Protein AF-A0A0A0HZN2-F1 (afdb_monomer_lite)

Structure (mmCIF, N/CA/C/O backbone):
data_AF-A0A0A0HZN2-F1
#
_entry.id   AF-A0A0A0HZN2-F1
#
loop_
_atom_site.group_PDB
_atom_site.id
_atom_site.type_symbol
_atom_site.label_atom_id
_atom_site.label_alt_id
_atom_site.label_comp_id
_atom_site.label_asym_id
_atom_site.label_entity_id
_atom_site.label_seq_id
_atom_site.pdbx_PDB_ins_code
_atom_site.Cartn_x
_atom_site.Cartn_y
_atom_site.Cartn_z
_atom_site.occupancy
_atom_site.B_iso_or_equiv
_atom_site.auth_seq_id
_atom_site.auth_comp_id
_atom_site.auth_asym_id
_atom_site.auth_atom_id
_atom_site.pdbx_PDB_model_num
ATOM 1 N N . MET A 1 1 ? 12.497 -2.246 -19.141 1.00 81.88 1 MET A N 1
ATOM 2 C CA . MET A 1 1 ? 11.223 -2.958 -18.902 1.00 81.88 1 MET A CA 1
ATOM 3 C C . MET A 1 1 ? 10.503 -2.222 -17.796 1.00 81.88 1 MET A C 1
ATOM 5 O O . MET A 1 1 ? 11.145 -1.885 -16.810 1.00 81.88 1 MET A O 1
ATOM 9 N N . SER A 1 2 ? 9.229 -1.934 -18.008 1.00 91.12 2 SER A N 1
ATOM 10 C CA . SER A 1 2 ? 8.431 -1.014 -17.202 1.00 91.12 2 SER A CA 1
ATOM 11 C C . SER A 1 2 ? 7.504 -1.772 -16.257 1.00 91.12 2 SER A C 1
ATOM 13 O O . SER A 1 2 ? 7.080 -2.883 -16.586 1.00 91.12 2 SER A O 1
ATOM 15 N N . TYR A 1 3 ? 7.179 -1.194 -15.102 1.00 94.88 3 TYR A N 1
ATOM 16 C CA . TYR A 1 3 ? 6.353 -1.843 -14.086 1.00 94.88 3 TYR A CA 1
ATOM 17 C C . TYR A 1 3 ? 5.247 -0.930 -13.570 1.00 94.88 3 TYR A C 1
ATOM 19 O O . TYR A 1 3 ? 5.405 0.292 -13.523 1.00 94.88 3 TYR A O 1
ATOM 27 N N . SER A 1 4 ? 4.152 -1.547 -13.145 1.00 94.56 4 SER A N 1
ATOM 28 C CA . SER A 1 4 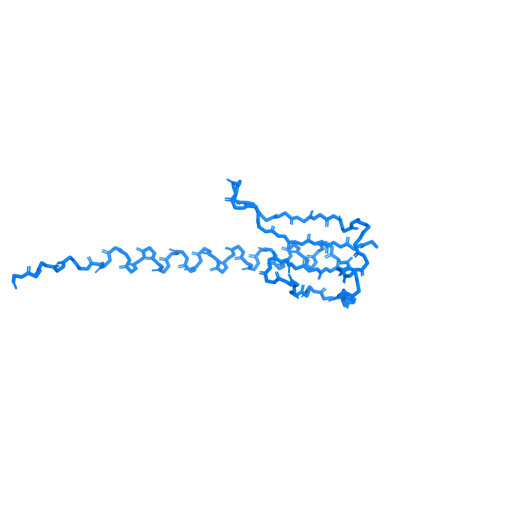? 3.029 -0.906 -12.473 1.00 94.56 4 SER A CA 1
ATOM 29 C C . SER A 1 4 ? 2.814 -1.521 -11.093 1.00 94.56 4 SER A C 1
ATOM 31 O O . SER A 1 4 ? 3.117 -2.691 -10.872 1.00 94.56 4 SER A O 1
ATOM 33 N N . LEU A 1 5 ? 2.312 -0.718 -10.163 1.00 95.44 5 LEU A N 1
ATOM 34 C CA . LEU A 1 5 ? 1.850 -1.098 -8.835 1.00 95.44 5 LEU A CA 1
ATOM 35 C C . LEU A 1 5 ? 0.381 -0.704 -8.718 1.00 95.44 5 LEU A C 1
ATOM 37 O O . LEU A 1 5 ? 0.044 0.446 -8.993 1.00 95.44 5 LEU A O 1
ATOM 41 N N . TYR A 1 6 ? -0.470 -1.622 -8.278 1.00 94.50 6 TYR A N 1
ATOM 42 C CA . TYR A 1 6 ? -1.887 -1.356 -8.027 1.00 94.50 6 TYR A CA 1
ATOM 43 C C . TYR A 1 6 ? -2.418 -2.215 -6.888 1.00 94.50 6 TYR A C 1
ATOM 45 O O . TYR A 1 6 ? -1.793 -3.191 -6.471 1.00 94.50 6 TYR A O 1
ATOM 53 N N . PHE A 1 7 ? -3.591 -1.841 -6.386 1.00 94.69 7 PHE A N 1
ATOM 54 C CA . PHE A 1 7 ? -4.259 -2.555 -5.309 1.00 94.69 7 PHE A CA 1
ATOM 55 C C . PHE A 1 7 ? -5.369 -3.465 -5.833 1.00 94.69 7 PHE A C 1
ATOM 57 O O . PHE A 1 7 ? -6.358 -3.005 -6.410 1.00 94.69 7 PHE A O 1
ATOM 64 N N . ASN A 1 8 ? -5.237 -4.763 -5.579 1.00 93.25 8 ASN A N 1
ATOM 65 C CA . ASN A 1 8 ? -6.292 -5.738 -5.796 1.00 93.25 8 ASN A CA 1
ATOM 66 C C . ASN A 1 8 ? -7.247 -5.724 -4.596 1.00 93.25 8 ASN A C 1
ATOM 68 O O . ASN A 1 8 ? -6.986 -6.319 -3.551 1.00 93.25 8 ASN A O 1
ATOM 72 N N . LYS A 1 9 ? -8.392 -5.052 -4.758 1.00 88.69 9 LYS A N 1
ATOM 73 C CA . LYS A 1 9 ? -9.401 -4.897 -3.695 1.00 88.69 9 LYS A CA 1
ATOM 74 C C . LYS A 1 9 ? -10.007 -6.219 -3.217 1.00 88.69 9 LYS A C 1
ATOM 76 O O . LYS A 1 9 ? -10.441 -6.278 -2.066 1.00 88.69 9 LYS A O 1
ATOM 81 N N . LYS A 1 10 ? -10.077 -7.232 -4.090 1.00 91.31 10 LYS A N 1
ATOM 82 C CA . LYS A 1 10 ? -10.707 -8.528 -3.797 1.00 91.31 10 LYS A CA 1
ATOM 83 C C . LYS A 1 10 ? -9.831 -9.360 -2.866 1.00 91.31 10 LYS A C 1
ATOM 85 O O . LYS A 1 10 ? -10.337 -9.901 -1.892 1.00 91.31 10 LYS A O 1
ATOM 90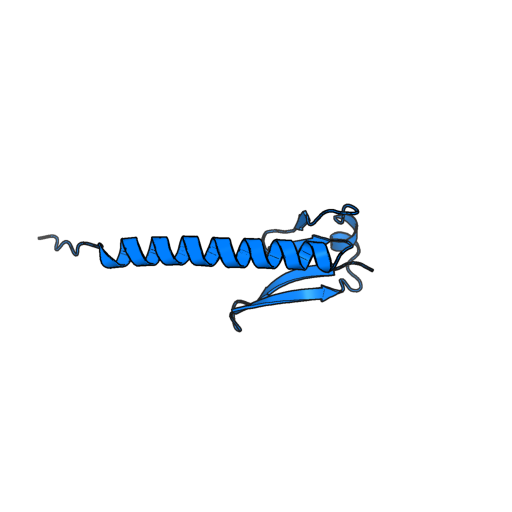 N N . GLU A 1 11 ? -8.538 -9.419 -3.163 1.00 93.44 11 GLU A N 1
ATOM 91 C CA . GLU A 1 11 ? -7.564 -10.222 -2.408 1.00 93.44 11 GLU A CA 1
ATOM 92 C C . GLU A 1 11 ? -6.825 -9.410 -1.338 1.00 93.44 11 GLU A C 1
ATOM 94 O O . GLU A 1 11 ? -6.170 -9.983 -0.479 1.00 93.44 11 GLU A O 1
ATOM 99 N N . LYS A 1 12 ? -7.003 -8.080 -1.333 1.00 89.81 12 LYS A N 1
ATOM 100 C CA . LYS A 1 12 ? -6.350 -7.130 -0.418 1.00 89.81 12 LYS A CA 1
ATOM 101 C C . LYS A 1 12 ? -4.828 -7.122 -0.566 1.00 89.81 12 LYS A C 1
ATOM 103 O O . LYS A 1 12 ? -4.097 -7.016 0.414 1.00 89.81 12 LYS A O 1
ATOM 108 N N . GLU A 1 13 ? -4.358 -7.148 -1.810 1.00 94.00 13 GLU A N 1
ATOM 109 C CA . GLU A 1 13 ? -2.933 -7.225 -2.135 1.00 94.00 13 GLU A CA 1
ATOM 110 C C . GLU A 1 13 ? -2.459 -6.035 -2.971 1.00 94.00 13 GLU A C 1
ATOM 112 O O . GLU A 1 13 ? -3.167 -5.537 -3.848 1.00 94.00 13 GLU A O 1
ATOM 117 N N . LEU A 1 14 ? -1.224 -5.602 -2.721 1.00 94.12 14 LEU A N 1
ATOM 118 C CA . LEU A 1 14 ? -0.500 -4.672 -3.580 1.00 94.12 14 LEU A CA 1
ATOM 119 C C . LEU A 1 14 ? 0.330 -5.470 -4.587 1.00 94.12 14 LEU A C 1
ATOM 121 O O . LEU A 1 14 ? 1.284 -6.156 -4.217 1.00 94.12 14 LEU A O 1
ATOM 125 N N . ILE A 1 15 ? -0.034 -5.371 -5.862 1.00 95.69 15 ILE A N 1
ATOM 126 C CA . ILE A 1 15 ? 0.542 -6.174 -6.940 1.00 95.69 15 ILE A CA 1
ATOM 127 C C . ILE A 1 15 ? 1.482 -5.309 -7.765 1.00 95.69 15 ILE A C 1
ATOM 129 O O . ILE A 1 15 ? 1.114 -4.213 -8.180 1.00 95.69 15 ILE A O 1
ATOM 133 N N . ILE A 1 16 ? 2.686 -5.827 -8.027 1.00 95.69 16 ILE A N 1
ATOM 134 C CA . ILE A 1 16 ? 3.631 -5.240 -8.979 1.00 95.69 16 ILE A CA 1
ATOM 135 C C . ILE A 1 16 ? 3.704 -6.127 -10.214 1.00 95.69 16 ILE A C 1
ATOM 137 O O . ILE A 1 16 ? 4.160 -7.269 -10.128 1.00 95.69 16 ILE A O 1
ATOM 141 N N . GLU A 1 17 ? 3.339 -5.587 -11.369 1.00 94.12 17 GLU A N 1
ATOM 142 C CA . GLU A 1 17 ? 3.365 -6.306 -12.641 1.00 94.12 17 GLU A CA 1
ATOM 143 C C . GLU A 1 17 ? 4.198 -5.568 -13.691 1.00 94.12 17 GLU A C 1
ATOM 145 O O . GLU A 1 17 ? 4.508 -4.385 -13.563 1.00 94.12 17 GLU A O 1
ATOM 150 N N . ALA A 1 18 ? 4.627 -6.294 -14.723 1.00 93.12 18 ALA A N 1
ATOM 151 C CA . ALA A 1 18 ? 5.281 -5.678 -15.869 1.00 93.12 18 ALA A CA 1
ATOM 152 C C . ALA A 1 18 ? 4.224 -5.063 -16.786 1.00 93.12 18 ALA A C 1
ATOM 154 O O . ALA A 1 18 ? 3.262 -5.737 -17.155 1.00 93.12 18 ALA A O 1
ATOM 155 N N . ILE A 1 19 ? 4.446 -3.821 -17.207 1.00 91.19 19 ILE A N 1
ATOM 156 C CA . ILE A 1 19 ? 3.604 -3.166 -18.203 1.00 91.19 19 ILE A CA 1
ATOM 157 C C . ILE A 1 19 ? 3.903 -3.816 -19.555 1.00 91.19 19 ILE A C 1
ATOM 159 O O . ILE A 1 19 ? 5.057 -3.876 -19.985 1.00 91.19 19 ILE A O 1
ATOM 163 N N . LYS A 1 20 ? 2.866 -4.345 -20.209 1.00 89.62 20 LYS A N 1
ATOM 164 C CA . LYS A 1 20 ? 2.960 -4.986 -21.525 1.00 89.62 20 LYS A CA 1
ATOM 165 C C . LYS A 1 20 ? 2.034 -4.273 -22.501 1.00 89.62 20 LYS A C 1
ATOM 167 O O . LYS A 1 20 ? 0.855 -4.116 -22.204 1.00 89.62 20 LYS A O 1
ATOM 172 N N . ASN A 1 21 ? 2.559 -3.899 -23.668 1.00 83.88 21 ASN A N 1
ATOM 173 C CA . ASN A 1 21 ? 1.797 -3.333 -24.788 1.00 83.88 21 ASN A CA 1
ATOM 174 C C . ASN A 1 21 ? 0.907 -2.131 -24.405 1.00 83.88 21 ASN A C 1
ATOM 176 O O . ASN A 1 21 ? -0.203 -1.999 -24.918 1.00 83.88 21 ASN A O 1
ATOM 180 N N . ASN A 1 22 ? 1.378 -1.255 -23.511 1.00 86.00 22 ASN A N 1
ATOM 181 C CA . ASN A 1 22 ? 0.641 -0.055 -23.110 1.00 86.00 22 ASN A CA 1
ATOM 182 C C . ASN A 1 22 ? 1.515 1.202 -23.273 1.00 86.00 22 ASN A C 1
ATOM 184 O O . ASN A 1 22 ? 2.053 1.718 -22.290 1.00 86.00 22 ASN A O 1
ATOM 188 N N . PRO A 1 23 ? 1.641 1.722 -24.509 1.00 85.94 23 PRO A N 1
ATOM 189 C CA . PRO A 1 23 ? 2.533 2.841 -24.807 1.00 85.94 23 PRO A CA 1
ATOM 190 C C . PRO A 1 23 ? 2.151 4.121 -24.053 1.00 85.94 23 PRO A C 1
ATOM 192 O O . PRO A 1 23 ? 3.024 4.900 -23.679 1.00 85.94 23 PRO A O 1
ATOM 195 N N . TYR A 1 24 ? 0.862 4.334 -23.769 1.00 87.44 24 TYR A N 1
ATOM 196 C CA . TYR A 1 24 ? 0.4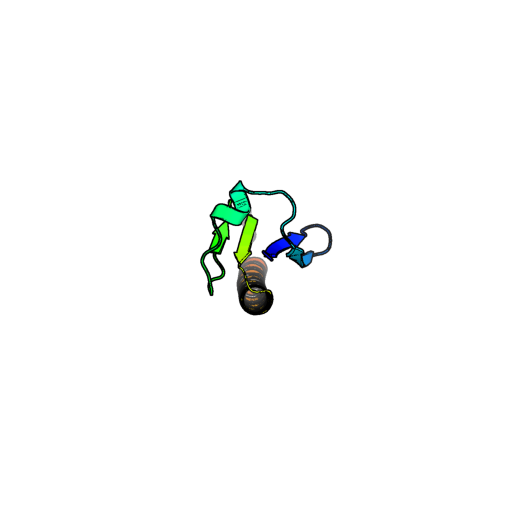06 5.494 -23.000 1.00 87.44 24 TYR A CA 1
ATOM 197 C C . TYR A 1 24 ? 0.895 5.441 -21.555 1.00 87.44 24 TYR A C 1
ATOM 199 O O . TYR A 1 24 ? 1.409 6.436 -21.049 1.00 87.44 24 TYR A O 1
ATOM 207 N N . MET A 1 25 ? 0.775 4.287 -20.902 1.00 87.12 25 MET A N 1
ATOM 208 C CA . MET A 1 25 ? 1.250 4.095 -19.533 1.00 87.12 25 MET A CA 1
ATOM 209 C C . MET A 1 25 ? 2.779 4.153 -19.456 1.00 87.12 25 MET A C 1
ATOM 211 O O . MET A 1 25 ? 3.326 4.802 -18.567 1.00 87.12 25 MET A O 1
ATOM 215 N N . GLU A 1 26 ? 3.472 3.555 -20.428 1.00 87.44 26 GLU A N 1
ATOM 216 C CA . GLU A 1 26 ? 4.935 3.614 -20.512 1.00 87.44 26 GLU A CA 1
ATOM 217 C C . GLU A 1 26 ? 5.447 5.040 -20.740 1.00 87.44 26 GLU A C 1
ATOM 219 O O . GLU A 1 26 ? 6.443 5.431 -20.136 1.00 87.44 26 GLU A O 1
ATOM 224 N N . SER A 1 27 ? 4.728 5.862 -21.517 1.00 88.81 27 SER A N 1
ATOM 225 C CA . SER A 1 27 ? 5.106 7.264 -21.757 1.00 88.81 27 SER A CA 1
ATOM 226 C C . SER A 1 27 ? 5.095 8.144 -20.498 1.00 88.81 27 SER A C 1
ATOM 228 O O . SER A 1 27 ? 5.636 9.248 -20.514 1.00 88.81 27 SER A O 1
ATOM 230 N N . LYS A 1 28 ? 4.468 7.684 -19.406 1.00 89.94 28 LYS A N 1
ATOM 231 C CA . LYS A 1 28 ? 4.393 8.408 -18.126 1.00 89.94 28 LYS A CA 1
ATOM 232 C C . LYS A 1 28 ? 5.512 8.048 -17.153 1.00 89.94 28 LYS A C 1
ATOM 234 O O . LYS A 1 28 ? 5.595 8.644 -16.080 1.00 89.94 28 LYS A O 1
ATOM 239 N N . ILE A 1 29 ? 6.370 7.094 -17.506 1.00 89.69 29 ILE A N 1
ATOM 240 C CA . ILE A 1 29 ? 7.457 6.652 -16.637 1.00 89.69 29 ILE A CA 1
ATOM 241 C C . ILE A 1 29 ? 8.579 7.682 -16.647 1.00 89.69 29 ILE A C 1
ATOM 243 O O . ILE A 1 29 ? 9.087 8.075 -17.695 1.00 89.69 29 ILE A O 1
ATOM 247 N N . ILE A 1 30 ? 8.992 8.080 -15.447 1.00 88.94 30 ILE A N 1
ATOM 248 C CA . ILE A 1 30 ? 10.166 8.917 -15.228 1.00 88.94 30 ILE A CA 1
ATOM 249 C C . ILE A 1 30 ? 11.235 8.034 -14.591 1.00 88.94 30 ILE A C 1
ATOM 251 O O . ILE A 1 30 ? 10.988 7.416 -13.555 1.00 88.94 30 ILE A O 1
ATOM 255 N N . VAL A 1 31 ? 12.414 7.984 -15.215 1.00 89.06 31 VAL A N 1
ATOM 256 C CA . VAL A 1 31 ? 13.548 7.166 -14.762 1.00 89.06 31 VAL A CA 1
ATOM 257 C C . VAL A 1 31 ? 1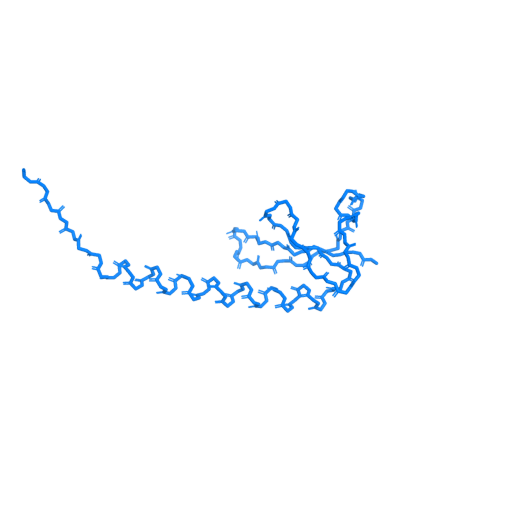3.878 7.471 -13.303 1.00 89.06 31 VAL A C 1
ATOM 259 O O . VAL A 1 31 ? 14.027 8.635 -12.919 1.00 89.06 31 VAL A O 1
ATOM 262 N N . GLY A 1 32 ? 13.990 6.419 -12.491 1.00 89.06 32 GLY A N 1
ATOM 263 C CA . GLY A 1 32 ? 14.353 6.534 -11.081 1.00 89.06 32 GLY A CA 1
ATOM 264 C C . GLY A 1 32 ? 13.245 7.084 -10.179 1.00 89.06 32 GLY A C 1
ATOM 265 O O . GLY A 1 32 ? 13.532 7.472 -9.045 1.00 89.06 32 GLY A O 1
ATOM 266 N N . LYS A 1 33 ? 11.989 7.129 -10.643 1.00 90.81 33 LYS A N 1
ATOM 267 C CA . LYS A 1 33 ? 10.844 7.583 -9.838 1.00 90.81 33 LYS A CA 1
ATOM 268 C C . LYS A 1 33 ? 9.668 6.613 -9.919 1.00 90.81 33 LYS A C 1
ATOM 270 O O . LYS A 1 33 ? 9.448 5.956 -10.935 1.00 90.81 33 LYS A O 1
ATOM 275 N N . ALA A 1 34 ? 8.899 6.552 -8.833 1.00 92.44 34 ALA A N 1
ATOM 276 C CA . ALA A 1 34 ? 7.559 5.977 -8.823 1.00 92.44 34 ALA A CA 1
ATOM 277 C C . ALA A 1 34 ? 6.549 7.116 -9.011 1.00 92.44 34 ALA A C 1
ATOM 279 O O . ALA A 1 34 ? 6.475 8.023 -8.182 1.00 92.44 34 ALA A O 1
ATOM 280 N N . VAL A 1 35 ? 5.808 7.094 -10.117 1.00 92.75 35 VAL A N 1
ATOM 281 C CA . VAL A 1 35 ? 4.895 8.172 -10.523 1.00 92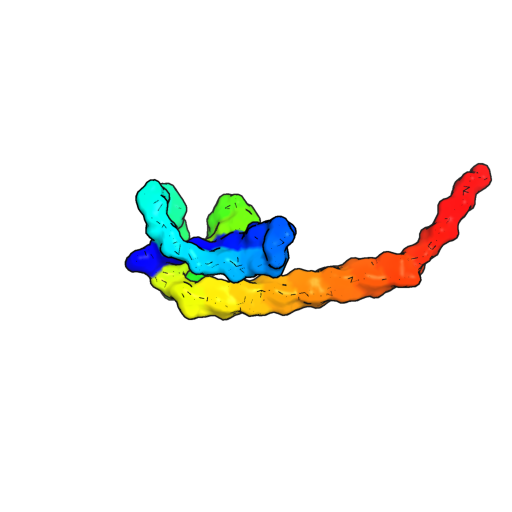.75 35 VAL A CA 1
ATOM 282 C C . VAL A 1 35 ? 3.460 7.681 -10.432 1.00 92.75 35 VAL A C 1
ATOM 284 O O . VAL A 1 35 ? 3.169 6.558 -10.827 1.00 92.75 35 VAL A O 1
ATOM 287 N N . TRP A 1 36 ? 2.563 8.512 -9.914 1.00 91.12 36 TRP A N 1
ATOM 288 C CA . TRP A 1 36 ? 1.141 8.189 -9.850 1.00 91.12 36 TRP A CA 1
ATOM 289 C C . TRP A 1 36 ? 0.483 8.336 -11.232 1.00 91.12 36 TRP A C 1
ATOM 291 O O . TRP A 1 36 ? 0.739 9.303 -11.951 1.00 91.12 36 TRP A O 1
ATOM 301 N N . TYR A 1 37 ? -0.342 7.364 -11.614 1.00 90.31 37 TYR A N 1
ATOM 302 C CA . TYR A 1 37 ? -1.001 7.267 -12.912 1.00 90.31 37 TYR A CA 1
ATOM 303 C C . TYR A 1 37 ? -2.479 6.892 -12.753 1.00 90.31 37 TYR A C 1
ATOM 305 O O . TYR A 1 37 ? -2.813 5.837 -12.209 1.00 90.31 37 TYR A O 1
ATOM 313 N N . ASN A 1 38 ? -3.349 7.739 -13.312 1.00 84.56 38 ASN A N 1
ATOM 314 C CA . ASN A 1 38 ? -4.786 7.502 -13.486 1.00 84.56 38 ASN A CA 1
ATOM 315 C C . ASN A 1 38 ? -5.504 7.041 -12.201 1.00 84.56 38 ASN A C 1
ATOM 317 O O . ASN A 1 38 ? -6.294 6.098 -12.221 1.00 84.56 38 ASN A O 1
ATOM 321 N N . ASP A 1 39 ? -5.137 7.668 -11.081 1.00 79.00 39 ASP A N 1
ATOM 322 C CA . ASP A 1 39 ? -5.646 7.494 -9.714 1.00 79.00 39 ASP A CA 1
ATOM 323 C C . ASP A 1 39 ? -5.483 6.108 -9.066 1.00 79.00 39 ASP A C 1
ATOM 325 O O . ASP A 1 39 ? -5.511 5.987 -7.843 1.00 79.00 39 ASP A O 1
ATOM 329 N N . CYS A 1 40 ? -5.246 5.058 -9.850 1.00 85.44 40 CYS A N 1
ATOM 330 C CA . CYS A 1 40 ? -5.253 3.669 -9.383 1.00 85.44 40 CYS A CA 1
ATOM 331 C C . CYS A 1 40 ? -3.891 2.969 -9.462 1.00 85.44 40 CYS A C 1
ATOM 333 O O . CYS A 1 40 ? -3.738 1.884 -8.897 1.00 85.44 40 CYS A O 1
ATOM 335 N N . TYR A 1 41 ? -2.913 3.555 -10.158 1.00 91.00 41 TYR A N 1
ATOM 336 C CA . TYR A 1 41 ? -1.637 2.901 -10.438 1.00 91.00 41 TYR A CA 1
ATOM 337 C C . TYR A 1 41 ? -0.455 3.782 -10.054 1.00 91.00 41 TYR A C 1
ATOM 339 O O . TYR A 1 41 ? -0.488 4.995 -10.230 1.00 91.00 41 TYR A O 1
ATOM 347 N N . TYR A 1 42 ? 0.638 3.162 -9.624 1.00 94.31 42 TYR A N 1
ATOM 348 C CA . TYR A 1 42 ? 1.962 3.778 -9.664 1.00 94.31 42 TYR A CA 1
ATOM 349 C C . TYR A 1 42 ? 2.803 3.106 -10.739 1.00 94.31 42 TYR A C 1
ATOM 351 O O . TYR A 1 42 ? 2.759 1.889 -10.880 1.00 94.31 42 TYR A O 1
ATOM 359 N N . VAL A 1 43 ? 3.577 3.878 -11.494 1.00 95.00 43 VAL A N 1
ATOM 360 C CA . VAL A 1 43 ? 4.426 3.378 -12.580 1.00 95.00 43 VAL A CA 1
ATOM 361 C C . VAL A 1 43 ? 5.882 3.735 -12.347 1.00 95.00 43 VAL A C 1
ATOM 363 O O . VAL A 1 43 ? 6.194 4.802 -11.815 1.00 95.00 43 VAL A O 1
ATOM 366 N N . SER A 1 44 ? 6.782 2.827 -12.715 1.00 94.81 44 SER A N 1
ATOM 367 C CA . SER A 1 44 ? 8.225 3.034 -12.595 1.00 94.81 44 SER A CA 1
ATOM 368 C C . SER A 1 44 ? 9.002 2.111 -13.528 1.00 94.81 44 SER A C 1
ATOM 370 O O . SER A 1 44 ? 8.528 1.048 -13.935 1.00 94.81 44 SER A O 1
ATOM 372 N N . ASP A 1 45 ? 10.243 2.485 -13.809 1.00 93.19 45 ASP A N 1
ATOM 373 C CA . ASP A 1 45 ? 11.254 1.629 -14.423 1.00 93.19 45 ASP A CA 1
ATOM 374 C C . ASP A 1 45 ? 11.851 0.612 -13.429 1.00 93.19 45 ASP A C 1
ATOM 376 O O . ASP A 1 45 ? 12.492 -0.358 -13.838 1.00 93.19 45 ASP A O 1
ATOM 380 N N . SER A 1 46 ? 11.610 0.782 -12.122 1.00 94.31 46 SER A N 1
ATOM 381 C CA . SER A 1 46 ? 12.203 -0.044 -11.068 1.00 94.31 46 SER A CA 1
ATOM 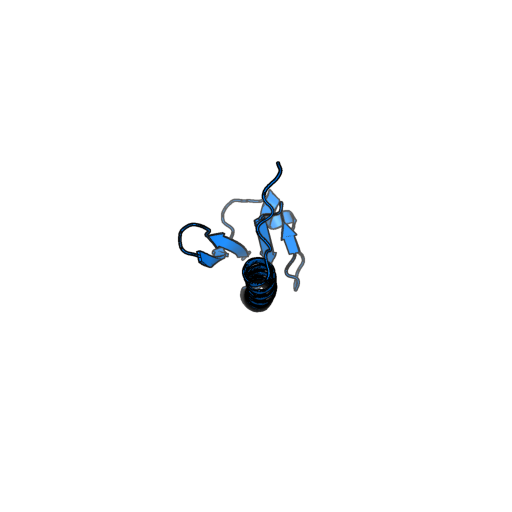382 C C . SER A 1 46 ? 11.170 -0.723 -10.168 1.00 94.31 46 SER A C 1
ATOM 384 O O . SER A 1 46 ? 10.420 -0.083 -9.430 1.00 94.31 46 SER A O 1
ATOM 386 N N . ARG A 1 47 ? 11.224 -2.063 -10.112 1.00 94.25 47 ARG A N 1
ATOM 387 C CA . ARG A 1 47 ? 10.461 -2.856 -9.128 1.00 94.25 47 ARG A CA 1
ATOM 388 C C . ARG A 1 47 ? 10.806 -2.488 -7.688 1.00 94.25 47 ARG A C 1
ATOM 390 O O . ARG A 1 47 ? 9.949 -2.609 -6.821 1.00 94.25 47 ARG A O 1
ATOM 397 N N . LYS A 1 48 ? 12.053 -2.087 -7.417 1.00 94.88 48 LYS A N 1
ATOM 398 C CA . LYS A 1 48 ? 12.491 -1.735 -6.060 1.00 94.88 48 LYS A CA 1
ATOM 399 C C . LYS A 1 48 ? 11.757 -0.486 -5.572 1.00 94.88 48 LYS A C 1
ATOM 401 O O . LYS A 1 48 ? 11.175 -0.533 -4.496 1.00 94.88 48 LYS A O 1
ATOM 406 N N . LEU A 1 49 ? 11.700 0.552 -6.409 1.00 94.69 49 LEU A N 1
ATOM 407 C CA . LEU A 1 49 ? 10.994 1.797 -6.094 1.00 94.69 49 LEU A CA 1
ATOM 408 C C . LEU A 1 49 ? 9.499 1.553 -5.868 1.00 94.69 49 LEU A C 1
ATOM 410 O O . LEU A 1 49 ? 8.925 2.065 -4.912 1.00 94.69 49 LEU A O 1
ATOM 414 N N . LEU A 1 50 ? 8.874 0.707 -6.692 1.00 95.19 50 LEU A N 1
ATOM 415 C CA . LEU A 1 50 ? 7.471 0.329 -6.495 1.00 95.19 50 LEU A CA 1
ATOM 416 C C . LEU A 1 50 ? 7.249 -0.500 -5.225 1.00 95.19 50 LEU A C 1
ATOM 418 O O . LEU A 1 50 ? 6.223 -0.340 -4.577 1.00 95.19 50 LEU A O 1
ATOM 422 N N . ARG A 1 51 ? 8.194 -1.361 -4.826 1.00 95.88 51 ARG A N 1
ATOM 423 C CA . ARG A 1 51 ? 8.103 -2.085 -3.545 1.00 95.88 51 ARG A CA 1
ATOM 424 C C . ARG A 1 51 ? 8.205 -1.146 -2.353 1.00 95.88 51 ARG A C 1
ATOM 426 O O . ARG A 1 51 ? 7.463 -1.322 -1.393 1.00 95.88 51 ARG A O 1
ATOM 433 N N . GLU A 1 52 ? 9.117 -0.180 -2.400 1.00 96.00 52 GLU A N 1
ATOM 434 C CA . GLU A 1 52 ? 9.246 0.844 -1.358 1.00 96.00 52 GLU A CA 1
ATOM 435 C C . GLU A 1 52 ? 7.958 1.665 -1.263 1.00 96.00 52 GLU A C 1
ATOM 437 O O . GLU A 1 52 ? 7.392 1.772 -0.176 1.00 96.00 52 GLU A O 1
ATOM 442 N N . LYS A 1 53 ? 7.416 2.107 -2.406 1.00 95.06 53 LYS A N 1
ATOM 443 C CA . LYS A 1 53 ? 6.137 2.823 -2.444 1.00 95.06 53 LYS A CA 1
ATOM 444 C C . LYS A 1 53 ? 4.963 1.968 -1.962 1.00 95.06 53 LYS A C 1
ATOM 446 O O . LYS A 1 53 ? 4.105 2.460 -1.243 1.00 95.06 53 LYS A O 1
ATOM 451 N N . GLY A 1 54 ? 4.937 0.681 -2.300 1.00 95.25 54 GLY A N 1
ATOM 452 C CA . GLY A 1 54 ? 3.918 -0.249 -1.816 1.00 95.25 54 GLY A CA 1
ATOM 453 C C . GLY A 1 54 ? 3.943 -0.423 -0.295 1.00 95.25 54 GLY A C 1
ATOM 454 O O . GLY A 1 54 ? 2.891 -0.428 0.333 1.00 95.25 54 GLY A O 1
ATOM 455 N N . LYS A 1 55 ? 5.131 -0.498 0.318 1.00 96.00 55 LYS A N 1
ATOM 456 C CA . LYS A 1 55 ? 5.263 -0.536 1.786 1.00 96.00 55 LYS A CA 1
ATOM 457 C C . LYS A 1 55 ? 4.808 0.765 2.444 1.00 96.00 55 LYS A C 1
ATOM 459 O O . LYS A 1 55 ? 4.178 0.719 3.495 1.00 96.00 55 LYS A O 1
ATOM 464 N N . GLU A 1 56 ? 5.125 1.903 1.830 1.00 95.38 56 GLU A N 1
ATOM 465 C CA . GLU A 1 56 ? 4.666 3.219 2.284 1.00 95.38 56 GLU A CA 1
ATOM 466 C C . GLU A 1 56 ? 3.132 3.296 2.275 1.00 95.38 56 GLU A C 1
ATOM 468 O O . GLU A 1 56 ? 2.540 3.611 3.302 1.00 95.38 56 GLU A O 1
ATOM 473 N N . LEU A 1 57 ? 2.495 2.906 1.163 1.00 94.00 57 LEU A N 1
ATOM 474 C CA . LEU A 1 57 ? 1.033 2.855 1.038 1.00 94.00 57 LEU A CA 1
ATOM 475 C C . LEU A 1 57 ? 0.403 1.903 2.053 1.00 94.00 57 LEU A C 1
ATOM 477 O O . LEU A 1 57 ? -0.576 2.255 2.699 1.00 94.00 57 LEU A O 1
ATOM 481 N N . GLN A 1 58 ? 0.976 0.709 2.220 1.00 94.75 58 GLN A N 1
ATOM 482 C CA . GLN A 1 58 ? 0.486 -0.254 3.201 1.00 94.75 58 GLN A CA 1
ATOM 483 C C . GLN A 1 58 ? 0.500 0.340 4.611 1.00 94.75 58 GLN A C 1
ATOM 485 O O . GLN A 1 58 ? -0.481 0.205 5.336 1.00 94.75 58 GLN A O 1
ATOM 490 N N . LYS A 1 59 ? 1.599 0.996 4.994 1.00 96.38 59 LYS A N 1
ATOM 491 C CA . LYS A 1 59 ? 1.716 1.638 6.301 1.00 96.38 59 LYS A CA 1
ATOM 492 C C . LYS A 1 59 ? 0.683 2.757 6.462 1.00 96.38 59 LYS A C 1
ATOM 494 O O . LYS A 1 59 ? -0.020 2.768 7.464 1.00 96.38 59 LYS A O 1
ATOM 499 N N . GLN A 1 60 ? 0.566 3.635 5.467 1.00 95.44 60 GLN A N 1
ATOM 500 C CA . GLN A 1 60 ? -0.391 4.740 5.482 1.00 95.44 60 GLN A CA 1
ATOM 501 C C . GLN A 1 60 ? -1.833 4.237 5.641 1.00 95.44 60 GLN A C 1
ATOM 503 O O . GLN A 1 60 ? -2.554 4.713 6.507 1.00 95.44 60 GLN A O 1
ATOM 508 N N . TRP A 1 61 ? -2.243 3.234 4.862 1.00 94.81 61 TRP A N 1
ATOM 509 C CA . TRP A 1 61 ? -3.603 2.696 4.943 1.00 94.81 61 TRP A CA 1
ATOM 510 C C . TRP A 1 61 ? -3.893 1.999 6.269 1.00 94.81 61 TRP A C 1
ATOM 512 O O . TRP A 1 61 ? -5.035 2.023 6.723 1.00 94.81 61 TRP A O 1
ATOM 522 N N . ILE A 1 62 ? -2.890 1.367 6.889 1.00 96.00 62 ILE A N 1
ATOM 523 C CA . ILE A 1 62 ? -3.038 0.809 8.239 1.00 96.00 62 ILE A CA 1
ATOM 524 C C . ILE A 1 62 ? -3.298 1.939 9.235 1.00 96.00 62 ILE A C 1
ATOM 526 O O . ILE A 1 62 ? -4.272 1.852 9.973 1.00 96.00 62 ILE A O 1
ATOM 530 N N . GLU A 1 63 ? -2.485 2.997 9.215 1.00 96.94 63 GLU A N 1
ATOM 531 C CA . GLU A 1 63 ? -2.640 4.146 10.118 1.00 96.94 63 GLU A CA 1
ATOM 532 C C . GLU A 1 63 ? -4.012 4.825 9.941 1.00 96.94 63 GLU A C 1
ATOM 534 O O . GLU A 1 63 ? -4.717 5.033 10.926 1.00 96.94 63 GLU A O 1
ATOM 539 N N . GLU A 1 64 ? -4.436 5.078 8.696 1.00 95.50 64 GLU A N 1
ATOM 540 C CA . GLU A 1 64 ? -5.764 5.629 8.372 1.00 95.50 64 GLU A CA 1
ATOM 541 C C . GLU A 1 64 ? -6.895 4.721 8.889 1.00 95.50 64 GLU A C 1
ATOM 543 O O . GLU A 1 64 ? -7.836 5.181 9.529 1.00 95.50 64 GLU A O 1
ATOM 548 N N . THR A 1 65 ? -6.779 3.405 8.682 1.00 95.56 65 THR A N 1
ATOM 549 C CA . THR A 1 65 ? -7.801 2.444 9.134 1.00 95.56 65 THR A CA 1
ATOM 550 C C . THR A 1 65 ? -7.854 2.337 10.662 1.00 95.56 65 THR A C 1
ATOM 552 O O . THR A 1 65 ? -8.926 2.134 11.236 1.00 95.56 65 THR A O 1
ATOM 555 N N . GLU A 1 66 ? -6.714 2.432 11.346 1.00 97.31 66 GLU A N 1
ATOM 556 C CA . GLU A 1 66 ? -6.654 2.436 12.810 1.00 97.31 66 GLU A CA 1
ATOM 557 C C . GLU A 1 66 ? -7.303 3.693 13.401 1.00 97.31 66 GLU A C 1
ATOM 559 O O . GLU A 1 66 ? -8.000 3.602 14.419 1.00 97.31 66 GLU A O 1
ATOM 564 N N . GLU A 1 67 ? -7.118 4.843 12.752 1.00 96.31 67 GLU A N 1
ATOM 565 C CA . GLU A 1 67 ? -7.785 6.095 13.105 1.00 96.31 67 GLU A CA 1
ATOM 566 C C . GLU A 1 67 ? -9.301 6.009 12.890 1.00 96.31 67 GLU A C 1
ATOM 568 O O . GLU A 1 67 ? -10.051 6.235 13.845 1.00 96.31 67 GLU A O 1
ATOM 573 N N . ASP A 1 68 ? -9.753 5.560 11.716 1.00 96.19 68 ASP A N 1
ATOM 574 C CA . ASP A 1 68 ? -11.176 5.328 11.427 1.00 96.19 68 ASP A CA 1
ATOM 575 C C . ASP A 1 68 ? -11.809 4.388 12.466 1.00 96.19 68 ASP A C 1
ATOM 577 O O . ASP A 1 68 ? -12.905 4.624 12.987 1.00 96.19 68 ASP A O 1
ATOM 581 N N . LEU A 1 69 ? -11.103 3.310 12.823 1.00 96.75 69 LEU A N 1
ATOM 582 C CA . LEU A 1 69 ? -11.564 2.363 13.835 1.00 96.75 69 LEU A CA 1
ATOM 583 C C . LEU A 1 69 ? -11.689 3.017 15.218 1.00 96.75 69 LEU A C 1
ATOM 585 O O . LEU A 1 69 ? -12.613 2.685 15.967 1.00 96.75 69 LEU A O 1
ATOM 589 N N . ARG A 1 70 ? -10.764 3.909 15.587 1.00 95.81 70 ARG A N 1
ATOM 590 C CA . ARG A 1 70 ? -10.822 4.658 16.850 1.00 95.81 70 ARG A CA 1
ATOM 591 C C . ARG A 1 70 ? -12.054 5.560 16.879 1.00 95.81 70 ARG A C 1
ATOM 593 O O . ARG A 1 70 ? -12.811 5.493 17.846 1.00 95.81 70 ARG A O 1
ATOM 600 N N . GLU A 1 71 ? -12.298 6.323 15.819 1.00 95.38 71 GLU A N 1
ATOM 601 C CA . GLU A 1 71 ? -13.466 7.208 15.726 1.00 95.38 71 GLU A CA 1
ATOM 602 C C . GLU A 1 71 ? -14.786 6.431 15.794 1.00 95.38 71 GLU A C 1
ATOM 604 O O . GLU A 1 71 ? -15.705 6.804 16.529 1.00 95.38 71 GLU A O 1
ATOM 609 N N . LEU A 1 72 ? -14.865 5.294 15.096 1.00 95.38 72 LEU A N 1
ATOM 610 C CA . LEU A 1 72 ? -16.040 4.421 15.129 1.00 95.38 72 LEU A CA 1
ATOM 611 C C . LEU A 1 72 ? -16.300 3.832 16.522 1.00 95.38 72 LEU A C 1
ATOM 613 O O . LEU A 1 72 ? -17.459 3.670 16.907 1.00 95.38 72 LEU A O 1
ATOM 617 N N . LYS A 1 73 ? -15.252 3.536 17.301 1.00 93.75 73 LYS A N 1
ATOM 618 C CA . LYS A 1 73 ? -15.393 3.075 18.695 1.00 93.75 73 LYS A CA 1
ATOM 619 C C . LYS A 1 73 ? -15.933 4.164 19.623 1.00 93.75 73 LYS A C 1
ATOM 621 O O . LYS A 1 73 ? -16.634 3.844 20.580 1.00 93.75 73 LYS A O 1
ATOM 626 N N . GLU A 1 74 ? -15.624 5.428 19.352 1.00 94.62 74 GLU A N 1
ATOM 627 C CA . GLU A 1 74 ? -16.092 6.584 20.132 1.00 94.62 74 GLU A CA 1
ATOM 628 C C . GLU A 1 74 ? -17.437 7.143 19.635 1.00 94.62 74 GLU A C 1
ATOM 630 O O . GLU A 1 74 ? -17.976 8.109 20.191 1.00 94.62 74 GLU A O 1
ATOM 635 N N . MET A 1 75 ? -18.007 6.527 18.596 1.00 94.56 75 MET A N 1
ATOM 636 C CA . MET A 1 75 ? -19.234 6.978 17.959 1.00 94.56 75 MET A CA 1
ATOM 637 C C . MET A 1 75 ? -20.415 6.972 18.938 1.00 94.56 75 MET A C 1
ATOM 639 O O . MET A 1 75 ? -20.802 5.951 19.508 1.00 94.56 75 MET A O 1
ATOM 643 N N . LYS A 1 76 ? -21.054 8.136 19.093 1.00 91.00 76 LYS A N 1
ATOM 644 C CA . LYS A 1 76 ? -22.262 8.296 19.912 1.00 91.00 76 LYS A CA 1
ATOM 645 C C . LYS A 1 76 ? -23.511 8.065 19.073 1.00 91.00 76 LYS A C 1
ATOM 647 O O . LYS A 1 76 ? -23.729 8.750 18.076 1.00 91.00 76 LYS A O 1
ATOM 652 N N . ILE A 1 77 ? -24.385 7.177 19.536 1.00 89.94 77 ILE A N 1
ATOM 653 C CA . ILE A 1 77 ? -25.715 6.995 18.953 1.00 89.94 77 ILE A CA 1
ATOM 654 C C . ILE A 1 77 ? -26.624 8.101 19.498 1.00 89.94 77 ILE A C 1
ATOM 656 O O . ILE A 1 77 ? -26.815 8.219 20.707 1.00 89.94 77 ILE A O 1
ATOM 660 N N . LYS A 1 78 ? -27.174 8.934 18.610 1.00 89.50 78 LYS A N 1
ATOM 661 C CA . LYS A 1 78 ? -28.177 9.946 18.964 1.00 89.50 78 LYS A CA 1
ATOM 662 C C . LYS A 1 78 ? -29.545 9.517 18.449 1.00 89.50 78 LYS A C 1
ATOM 664 O O . LYS A 1 78 ? -29.710 9.306 17.251 1.00 89.50 78 LYS A O 1
ATOM 669 N N . THR A 1 79 ? -30.528 9.474 19.339 1.00 74.56 79 THR A N 1
ATOM 670 C CA . THR A 1 79 ? -31.939 9.288 18.985 1.00 74.56 79 THR A CA 1
ATOM 671 C C . THR A 1 79 ? -32.583 10.664 18.822 1.00 74.56 79 THR A C 1
ATOM 673 O O . THR A 1 79 ? -32.486 11.494 19.725 1.00 74.56 79 THR A O 1
ATOM 676 N N . LYS A 1 80 ? -33.203 10.935 17.668 1.00 74.38 80 LYS A N 1
ATOM 677 C CA . LYS A 1 80 ? -34.041 12.128 17.477 1.00 74.38 80 LYS A CA 1
ATOM 678 C C . LYS A 1 80 ? -35.475 11.781 17.888 1.00 74.38 80 LYS A C 1
ATOM 680 O O . LYS A 1 80 ? -36.005 10.796 17.380 1.00 74.38 80 LYS A O 1
ATOM 685 N N . TYR A 1 81 ? -36.041 12.572 18.796 1.00 58.59 81 TYR A N 1
ATOM 686 C CA . TYR A 1 81 ? -37.477 12.629 19.079 1.00 58.59 81 TYR A CA 1
ATOM 687 C C . TYR A 1 81 ? -38.088 13.799 18.313 1.00 58.59 81 TYR A C 1
ATOM 689 O O . TYR A 1 81 ? -37.377 14.824 18.179 1.00 58.59 81 TYR A O 1
#

pLDDT: mean 91.6, std 5.94, range [58.59, 97.31]

Foldseek 3Di:
DKWKWFADPVVRDTDIDHDDPDVPLVVPEDAPAFDDDPPTMTMYPDPVRNVVVRVVVVVVVVVVVVVVVVCVVVDDDDDDD

Secondary structure (DSSP, 8-state):
--EEEEEETTTTEEEEEE--S-HHHHTT--TT--EEETTTEEEES-HHHHHHHHHHHHHHHHHHHHHHHHHHHTPPP----

Sequence (81 aa):
MSYSLYFNKKEKELIIEAIKNNPYMESKIIVGKAVWYNDCYYVSDSRKLLREKGKELQKQWIEETEEDLRELKEMKIKTKY

Organism: NCBI:txid1443128

Radius of gyration: 17.7 Å; chains: 1; bounding box: 52×23×45 Å